Protein AF-A0A948XPE9-F1 (afdb_monomer_lite)

Structure (mmCIF, N/CA/C/O backbone):
data_AF-A0A948XPE9-F1
#
_entry.id   AF-A0A948XPE9-F1
#
loop_
_atom_site.group_PDB
_atom_site.id
_atom_site.type_symbol
_atom_site.label_atom_id
_atom_site.label_alt_id
_atom_site.label_comp_id
_atom_site.label_asym_id
_atom_site.label_entity_id
_atom_site.label_seq_id
_atom_site.pdbx_PDB_ins_code
_atom_site.Cartn_x
_atom_site.Cartn_y
_atom_site.Cartn_z
_atom_site.occupancy
_atom_site.B_iso_or_equiv
_atom_site.auth_seq_id
_atom_site.auth_comp_id
_atom_site.auth_asym_id
_atom_site.auth_atom_id
_atom_site.pdbx_PDB_model_num
ATOM 1 N N . ASP A 1 1 ? 9.475 4.197 4.994 1.00 55.91 1 ASP A N 1
ATOM 2 C CA . ASP A 1 1 ? 8.848 3.778 6.257 1.00 55.91 1 ASP A CA 1
ATOM 3 C C . ASP A 1 1 ? 9.342 4.639 7.411 1.00 55.91 1 ASP A C 1
ATOM 5 O O . ASP A 1 1 ? 9.938 4.133 8.344 1.00 55.91 1 ASP A O 1
ATOM 9 N N . GLY A 1 2 ? 9.140 5.957 7.347 1.00 58.94 2 GLY A N 1
ATOM 10 C CA . GLY A 1 2 ? 9.597 6.851 8.418 1.00 58.94 2 GLY A CA 1
ATOM 11 C C . GLY A 1 2 ? 8.739 6.745 9.678 1.00 58.94 2 GLY A C 1
ATOM 12 O O . GLY A 1 2 ? 9.278 6.619 10.766 1.00 58.94 2 GLY A O 1
ATOM 13 N N . ASP A 1 3 ? 7.410 6.701 9.534 1.00 63.34 3 ASP A N 1
ATOM 14 C CA . ASP A 1 3 ? 6.504 6.848 10.687 1.00 63.34 3 ASP A CA 1
ATOM 15 C C . ASP A 1 3 ? 5.852 5.532 11.141 1.00 63.34 3 ASP A C 1
ATOM 17 O O . ASP A 1 3 ? 5.530 5.336 12.318 1.00 63.34 3 ASP A O 1
ATOM 21 N N . LEU A 1 4 ? 5.698 4.577 10.219 1.00 64.19 4 LEU A N 1
ATOM 22 C CA . LEU A 1 4 ? 5.047 3.293 10.498 1.00 64.19 4 LEU A CA 1
ATOM 23 C C . LEU A 1 4 ? 5.980 2.255 11.133 1.00 64.19 4 LEU A C 1
ATOM 25 O O . LEU A 1 4 ? 5.492 1.348 11.803 1.00 64.19 4 LEU A O 1
ATOM 29 N N . THR A 1 5 ? 7.299 2.393 10.987 1.00 61.75 5 THR A N 1
ATOM 30 C CA . THR A 1 5 ? 8.281 1.458 11.570 1.00 61.75 5 THR A CA 1
ATOM 31 C C . THR A 1 5 ? 9.183 2.103 12.622 1.00 61.75 5 THR A C 1
ATOM 33 O O . THR A 1 5 ? 9.851 1.390 13.366 1.00 61.75 5 THR A O 1
ATOM 36 N N . ASN A 1 6 ? 9.174 3.432 12.753 1.00 68.12 6 ASN A N 1
ATOM 37 C CA . ASN A 1 6 ? 9.969 4.122 13.764 1.00 68.12 6 ASN A CA 1
ATOM 38 C C . ASN A 1 6 ? 9.400 3.893 15.170 1.00 68.12 6 ASN A C 1
ATOM 40 O O . ASN A 1 6 ? 8.237 4.194 15.462 1.00 68.12 6 ASN A O 1
ATOM 44 N N . SER A 1 7 ? 10.227 3.353 16.059 1.00 64.56 7 SER A N 1
ATOM 45 C CA . SER A 1 7 ? 9.858 3.036 17.436 1.00 64.56 7 SER A CA 1
ATOM 46 C C . SER A 1 7 ? 9.457 4.274 18.247 1.00 64.56 7 SER A C 1
ATOM 48 O O . SER A 1 7 ? 8.536 4.171 19.057 1.00 64.56 7 SER A O 1
ATOM 50 N N . SER A 1 8 ? 10.042 5.450 17.982 1.00 72.31 8 SER A N 1
ATOM 51 C CA . SER A 1 8 ? 9.718 6.694 18.701 1.00 72.31 8 SER A CA 1
ATOM 52 C C . SER A 1 8 ? 8.343 7.273 18.346 1.00 72.31 8 SER A C 1
ATOM 54 O O . SER A 1 8 ? 7.773 8.039 19.120 1.00 72.31 8 SER A O 1
ATOM 56 N N . LEU A 1 9 ? 7.757 6.853 17.219 1.00 80.38 9 LEU A N 1
ATOM 57 C CA . LEU A 1 9 ? 6.437 7.288 16.745 1.00 80.38 9 LEU A CA 1
ATOM 58 C C . LEU A 1 9 ? 5.317 6.295 17.095 1.00 80.38 9 LEU A C 1
ATOM 60 O O . LEU A 1 9 ? 4.251 6.277 16.476 1.00 80.38 9 LEU A O 1
ATOM 64 N N . GLY A 1 10 ? 5.528 5.476 18.131 1.00 81.25 10 GLY A N 1
ATOM 65 C CA . GLY A 1 10 ? 4.514 4.553 18.644 1.00 81.25 10 GLY A CA 1
ATOM 66 C C . GLY A 1 10 ? 3.192 5.238 19.003 1.00 81.25 10 GLY A C 1
ATOM 67 O O . GLY A 1 10 ? 2.129 4.686 18.720 1.00 81.25 10 GLY A O 1
ATOM 68 N N . TYR A 1 11 ? 3.244 6.463 19.536 1.00 87.69 11 TYR A N 1
ATOM 69 C CA . TYR A 1 11 ? 2.047 7.229 19.892 1.00 87.69 11 TYR A CA 1
ATOM 70 C C . TYR A 1 11 ? 1.184 7.580 18.669 1.00 87.69 11 TYR A C 1
ATOM 72 O O . TYR A 1 11 ? -0.040 7.545 18.766 1.00 87.69 11 TYR A O 1
ATOM 80 N N . VAL A 1 12 ? 1.793 7.844 17.505 1.00 88.31 12 VAL A N 1
ATOM 81 C CA . VAL A 1 12 ? 1.065 8.112 16.252 1.00 88.31 12 VAL A CA 1
ATOM 82 C C . VAL A 1 12 ? 0.323 6.858 15.809 1.00 88.31 12 VAL A C 1
ATOM 84 O O . VAL A 1 12 ? -0.866 6.910 15.504 1.00 88.31 12 VAL A O 1
ATOM 87 N N . ARG A 1 13 ? 0.994 5.699 15.835 1.00 88.31 13 ARG A N 1
ATOM 88 C CA . ARG A 1 13 ? 0.356 4.417 15.496 1.00 88.31 13 ARG A CA 1
ATOM 89 C C . ARG A 1 13 ? -0.786 4.085 16.444 1.00 88.31 13 ARG A C 1
ATOM 91 O O . ARG A 1 13 ? -1.819 3.596 15.994 1.00 88.31 13 ARG A O 1
ATOM 98 N N . GLN A 1 14 ? -0.604 4.348 17.735 1.00 89.81 14 GLN A N 1
ATOM 99 C CA . GLN A 1 14 ? -1.656 4.147 18.721 1.00 89.81 14 GLN A CA 1
ATOM 100 C C . GLN A 1 14 ? -2.845 5.072 18.442 1.00 89.81 14 GLN A C 1
ATOM 102 O O . GLN A 1 14 ? -3.973 4.599 18.351 1.00 89.81 14 GLN A O 1
ATOM 107 N N . TRP A 1 15 ? -2.589 6.356 18.177 1.00 92.31 15 TRP A N 1
ATOM 108 C CA . TRP A 1 15 ? -3.631 7.316 17.823 1.00 92.31 15 TRP A CA 1
ATOM 109 C C . TRP A 1 15 ? -4.410 6.907 16.566 1.00 92.31 15 TRP A C 1
ATOM 111 O O . TRP A 1 15 ? -5.639 6.968 16.569 1.00 92.31 15 TRP A O 1
ATOM 121 N N . ILE A 1 16 ? -3.730 6.424 15.519 1.00 92.69 16 ILE A N 1
ATOM 122 C CA . ILE A 1 16 ? -4.384 5.904 14.307 1.00 92.69 16 ILE A CA 1
ATOM 123 C C . ILE A 1 16 ? -5.295 4.725 14.662 1.00 92.69 16 ILE A C 1
ATOM 125 O O . ILE A 1 16 ? -6.469 4.738 14.294 1.00 92.69 16 ILE A O 1
ATOM 129 N N . LYS A 1 17 ? -4.781 3.736 15.411 1.00 90.31 17 LYS A N 1
ATOM 130 C CA . LYS A 1 17 ? -5.562 2.569 15.855 1.00 90.31 17 LYS A CA 1
ATOM 131 C C . LYS A 1 17 ? -6.781 2.976 16.683 1.00 90.31 17 LYS A C 1
ATOM 133 O O . LYS A 1 17 ? -7.809 2.309 16.615 1.00 90.31 17 LYS A O 1
ATOM 138 N N . ASP A 1 18 ? -6.677 4.045 17.463 1.00 92.19 18 ASP A N 1
ATOM 139 C CA . ASP A 1 18 ? -7.763 4.540 18.310 1.00 92.19 18 ASP A CA 1
ATOM 140 C C . ASP A 1 18 ? -8.787 5.397 17.571 1.00 92.19 18 ASP A C 1
ATOM 142 O O . ASP A 1 18 ? -9.941 5.465 17.993 1.00 92.19 18 ASP A O 1
ATOM 146 N N . SER A 1 19 ? -8.392 5.984 16.444 1.00 94.00 19 SER A N 1
ATOM 147 C CA . SER A 1 19 ? -9.220 6.922 15.684 1.00 94.00 19 SER A CA 1
ATOM 148 C C . SER A 1 19 ? -9.947 6.282 14.503 1.00 94.00 19 SER A C 1
ATOM 150 O O . SER A 1 19 ? -10.994 6.785 14.090 1.00 94.00 19 SER A O 1
ATOM 152 N N . ALA A 1 20 ? -9.406 5.202 13.936 1.00 95.62 20 ALA A N 1
ATOM 153 C CA . ALA A 1 20 ? -9.947 4.569 12.740 1.00 95.62 20 ALA A CA 1
ATOM 154 C C . ALA A 1 20 ? -9.585 3.081 12.659 1.00 95.62 20 ALA A C 1
ATOM 156 O O . ALA A 1 20 ? -8.620 2.605 13.260 1.00 95.62 20 ALA A O 1
ATOM 157 N N . ARG A 1 21 ? -10.348 2.343 11.855 1.00 95.12 21 ARG A N 1
ATOM 158 C CA . ARG A 1 21 ? -9.970 0.998 11.435 1.00 95.12 21 ARG A CA 1
ATOM 159 C C . ARG A 1 21 ? -8.912 1.105 10.341 1.00 95.12 21 ARG A C 1
ATOM 161 O O . ARG A 1 21 ? -9.084 1.863 9.388 1.00 95.12 21 ARG A O 1
ATOM 168 N N . ILE A 1 22 ? -7.846 0.319 10.450 1.00 95.75 22 ILE A N 1
ATOM 169 C CA . ILE A 1 22 ? -6.830 0.218 9.400 1.00 95.75 22 ILE A CA 1
ATOM 170 C C . ILE A 1 22 ? -7.267 -0.856 8.401 1.00 95.75 22 ILE A C 1
ATOM 172 O O . ILE A 1 22 ? -7.426 -2.013 8.765 1.00 95.75 22 ILE A O 1
ATOM 176 N N . LEU A 1 23 ? -7.471 -0.494 7.140 1.00 96.25 23 LEU A N 1
ATOM 177 C CA . LEU A 1 23 ? -7.864 -1.447 6.099 1.00 96.25 23 LEU A CA 1
ATOM 178 C C . LEU A 1 23 ? -6.644 -2.084 5.436 1.00 96.25 23 LEU A C 1
ATOM 180 O O . LEU A 1 23 ? -6.593 -3.301 5.247 1.00 96.25 23 LEU A O 1
ATOM 184 N N . ALA A 1 24 ? -5.661 -1.253 5.093 1.00 96.81 24 ALA A N 1
ATOM 185 C CA . ALA A 1 24 ? -4.459 -1.676 4.399 1.00 96.81 24 ALA A CA 1
ATOM 186 C C . ALA A 1 24 ? -3.270 -0.764 4.701 1.00 96.81 24 ALA A C 1
ATOM 188 O O . ALA A 1 24 ? -3.428 0.448 4.861 1.00 96.81 24 ALA A O 1
ATOM 189 N N . VAL A 1 25 ? -2.081 -1.357 4.705 1.00 96.62 25 VAL A N 1
ATOM 190 C CA . VAL A 1 25 ? -0.792 -0.665 4.675 1.00 96.62 25 VAL A CA 1
ATOM 191 C C . VAL A 1 25 ? -0.042 -1.157 3.444 1.00 96.62 25 VAL A C 1
ATOM 193 O O . VAL A 1 25 ? 0.187 -2.357 3.306 1.00 96.62 25 VAL A O 1
ATOM 196 N N . VAL A 1 26 ? 0.337 -0.246 2.550 1.00 96.69 26 VAL A N 1
ATOM 197 C CA . VAL A 1 26 ? 1.089 -0.577 1.334 1.00 96.69 26 VAL A CA 1
ATOM 198 C C . VAL A 1 26 ? 2.420 0.161 1.344 1.00 96.69 26 VAL A C 1
ATOM 200 O O . VAL A 1 26 ? 2.443 1.389 1.291 1.00 96.69 26 VAL A O 1
ATOM 203 N N . SER A 1 27 ? 3.525 -0.577 1.437 1.00 95.31 27 SER A N 1
ATOM 204 C CA . SER A 1 27 ? 4.876 -0.010 1.351 1.00 95.31 27 SER A CA 1
ATOM 205 C C . SER A 1 27 ? 5.234 0.282 -0.102 1.00 95.31 27 SER A C 1
ATOM 207 O O . SER A 1 27 ? 4.928 -0.525 -0.981 1.00 95.31 27 SER A O 1
ATOM 209 N N . LEU A 1 28 ? 5.871 1.428 -0.345 1.00 94.69 28 LEU A N 1
ATOM 210 C CA . LEU A 1 28 ? 6.314 1.852 -1.671 1.00 94.69 28 LEU A CA 1
ATOM 211 C C . LEU A 1 28 ? 7.851 1.824 -1.776 1.00 94.69 28 LEU A C 1
ATOM 213 O O . LEU A 1 28 ? 8.538 2.064 -0.771 1.00 94.69 28 LEU A O 1
ATOM 217 N N . PRO A 1 29 ? 8.408 1.622 -2.986 1.00 93.00 29 PRO A N 1
ATOM 218 C CA . PRO A 1 29 ? 9.837 1.794 -3.235 1.00 93.00 29 PRO A CA 1
ATOM 219 C C . PRO A 1 29 ? 10.293 3.228 -2.936 1.00 93.00 29 PRO A C 1
ATOM 221 O O . PRO A 1 29 ? 9.524 4.182 -3.100 1.00 93.00 29 PRO A O 1
ATOM 224 N N . SER A 1 30 ? 11.556 3.404 -2.542 1.00 90.56 30 SER A N 1
ATOM 225 C CA . SER A 1 30 ? 12.168 4.724 -2.296 1.00 90.56 30 SER A CA 1
ATOM 226 C C . SER A 1 30 ? 12.129 5.635 -3.520 1.00 90.56 30 SER A C 1
ATOM 228 O O . SER A 1 30 ? 12.064 6.855 -3.400 1.00 90.56 30 SER A O 1
ATOM 230 N N . GLU A 1 31 ? 12.142 5.031 -4.700 1.00 90.94 31 GLU A N 1
ATOM 231 C CA . GLU A 1 31 ? 12.223 5.682 -5.998 1.00 90.94 31 GLU A CA 1
ATOM 232 C C . GLU A 1 31 ? 10.882 6.267 -6.443 1.00 90.94 31 GLU A C 1
ATOM 234 O O . GLU A 1 31 ? 10.851 7.082 -7.363 1.00 90.94 31 GLU A O 1
ATOM 239 N N . THR A 1 32 ? 9.784 5.899 -5.774 1.00 93.88 32 THR A N 1
ATOM 240 C CA . THR A 1 32 ? 8.414 6.235 -6.188 1.00 93.88 32 THR A CA 1
ATO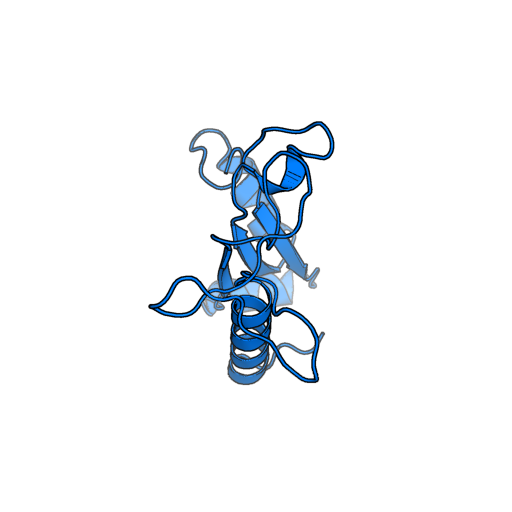M 241 C C . THR A 1 32 ? 8.228 7.730 -6.428 1.00 93.88 32 THR A C 1
ATOM 243 O O . THR A 1 32 ? 7.687 8.124 -7.458 1.00 93.88 32 THR A O 1
ATOM 246 N N . PHE A 1 33 ? 8.708 8.581 -5.522 1.00 93.62 33 PHE A N 1
ATOM 247 C CA . PHE A 1 33 ? 8.517 10.030 -5.626 1.00 93.62 33 PHE A CA 1
ATOM 248 C C . PHE A 1 33 ? 9.770 10.796 -6.081 1.00 93.62 33 PHE A C 1
ATOM 250 O O . PHE A 1 33 ? 9.716 12.020 -6.218 1.00 93.62 33 PHE A O 1
ATOM 257 N N . ILE A 1 34 ? 10.877 10.101 -6.383 1.00 93.06 34 ILE A N 1
ATOM 258 C CA . ILE A 1 34 ? 12.128 10.734 -6.835 1.00 93.06 34 ILE A CA 1
ATOM 259 C C . ILE A 1 34 ? 11.930 11.564 -8.112 1.00 93.06 34 ILE A C 1
ATOM 261 O O . ILE A 1 34 ? 12.376 12.715 -8.115 1.00 93.06 34 ILE A O 1
ATOM 265 N N . PRO A 1 35 ? 11.223 11.079 -9.158 1.00 92.31 35 PRO A N 1
ATOM 266 C CA . PRO A 1 35 ? 10.980 11.874 -10.366 1.00 92.31 35 PRO A CA 1
ATOM 267 C C . PRO A 1 35 ? 10.243 13.194 -10.102 1.00 92.31 35 PRO A C 1
ATOM 269 O O . PRO A 1 35 ? 10.294 14.107 -10.922 1.00 92.31 35 PRO A O 1
ATOM 272 N N . TYR A 1 36 ? 9.570 13.294 -8.954 1.00 90.19 36 TYR A N 1
ATOM 273 C CA . TYR A 1 36 ? 8.763 14.435 -8.534 1.00 90.19 36 TYR A CA 1
ATOM 274 C C . TYR A 1 36 ? 9.418 15.237 -7.396 1.00 90.19 36 TYR A C 1
ATOM 276 O O . TYR A 1 36 ? 8.763 16.064 -6.767 1.00 90.19 36 TYR A O 1
ATOM 284 N N . GLY A 1 37 ? 10.710 15.012 -7.132 1.00 89.00 37 GLY A N 1
ATOM 285 C CA . GLY A 1 37 ? 11.501 15.811 -6.195 1.00 89.00 37 GLY A CA 1
ATOM 286 C C . GLY A 1 37 ? 11.498 15.330 -4.742 1.00 89.00 37 GLY A C 1
ATOM 287 O O . GLY A 1 37 ? 12.002 16.050 -3.883 1.00 89.00 37 GLY A O 1
ATOM 288 N N . ALA A 1 38 ? 10.982 14.131 -4.441 1.00 89.06 38 ALA A N 1
ATOM 289 C CA . ALA A 1 38 ? 10.979 13.579 -3.084 1.00 89.06 38 ALA A CA 1
ATOM 290 C C . ALA A 1 38 ? 11.617 12.178 -3.022 1.00 89.06 38 ALA A C 1
ATOM 292 O O . ALA A 1 38 ? 11.050 11.197 -3.485 1.00 89.06 38 ALA A O 1
ATOM 293 N N . GLY A 1 39 ? 12.792 12.069 -2.395 1.00 82.25 39 GLY A N 1
ATOM 294 C CA . GLY A 1 39 ? 13.534 10.806 -2.233 1.00 82.25 39 GLY A CA 1
ATOM 295 C C . GLY A 1 39 ? 13.265 10.050 -0.931 1.00 82.25 39 GLY A C 1
ATOM 296 O O . GLY A 1 39 ? 14.132 9.322 -0.454 1.00 82.25 39 GLY A O 1
ATOM 297 N N . VAL A 1 40 ? 12.106 10.260 -0.306 1.00 84.56 40 VAL A N 1
ATOM 298 C CA . VAL A 1 40 ? 11.763 9.621 0.973 1.00 84.56 40 VAL A CA 1
ATOM 299 C C . VAL A 1 40 ? 11.030 8.298 0.752 1.00 84.56 40 VAL A C 1
ATOM 301 O O . VAL A 1 40 ? 10.110 8.214 -0.059 1.00 84.56 40 VAL A O 1
ATOM 304 N N . LYS A 1 41 ? 11.382 7.258 1.523 1.00 85.06 41 LYS A N 1
ATOM 305 C CA . LYS A 1 41 ? 10.627 5.995 1.518 1.00 85.06 41 LYS A CA 1
ATOM 306 C C . LYS A 1 41 ? 9.241 6.214 2.131 1.00 85.06 41 LYS A C 1
ATOM 308 O O . LYS A 1 41 ? 9.135 6.441 3.343 1.00 85.06 41 LYS A O 1
ATOM 313 N N . ALA A 1 42 ? 8.199 6.042 1.329 1.00 90.12 42 ALA A N 1
ATOM 314 C CA . ALA A 1 42 ? 6.809 6.285 1.703 1.00 90.12 42 ALA A CA 1
ATOM 315 C C . ALA A 1 42 ? 5.978 4.994 1.772 1.00 90.12 42 ALA A C 1
ATOM 317 O O . ALA A 1 42 ? 6.393 3.949 1.277 1.00 90.12 42 ALA A O 1
ATOM 318 N N . SER A 1 43 ? 4.799 5.099 2.385 1.00 93.12 43 SER A N 1
ATOM 319 C CA . SER A 1 43 ? 3.794 4.035 2.460 1.00 93.12 43 SER A CA 1
ATOM 320 C C . SER A 1 43 ? 2.402 4.661 2.389 1.00 93.12 43 SER A C 1
ATOM 322 O O . SER A 1 43 ? 2.203 5.778 2.869 1.00 93.12 43 SER A O 1
ATOM 324 N N . VAL A 1 44 ? 1.440 3.952 1.801 1.00 94.12 44 VAL A N 1
ATOM 325 C CA . VAL A 1 44 ? 0.037 4.374 1.706 1.00 94.12 44 VAL A CA 1
ATOM 326 C C . VAL A 1 44 ? -0.778 3.638 2.760 1.00 94.12 44 VAL A C 1
ATOM 328 O O . VAL A 1 44 ? -0.723 2.411 2.861 1.00 94.12 44 VAL A O 1
ATOM 331 N N . LEU A 1 45 ? -1.535 4.394 3.550 1.00 95.12 45 LEU A N 1
ATOM 332 C CA . LEU A 1 45 ? -2.390 3.878 4.610 1.00 95.12 45 LEU A CA 1
ATOM 333 C C . LEU A 1 45 ? -3.857 4.095 4.237 1.00 95.12 45 LEU A C 1
ATOM 335 O O . LEU A 1 45 ? -4.273 5.224 3.987 1.00 95.12 45 LEU A O 1
ATOM 339 N N . PHE A 1 46 ? -4.643 3.023 4.245 1.00 95.31 46 PHE A N 1
ATOM 340 C CA . PHE A 1 46 ? -6.083 3.074 4.010 1.00 95.31 46 PHE A CA 1
ATOM 341 C C . PHE A 1 46 ? -6.812 2.960 5.344 1.00 95.31 46 PHE A C 1
ATOM 343 O O . PHE A 1 46 ? -6.627 1.981 6.072 1.00 95.31 46 PHE A O 1
ATOM 350 N N . LEU A 1 47 ? -7.635 3.958 5.659 1.00 95.56 47 LEU A N 1
ATOM 351 C CA . LEU A 1 47 ? -8.352 4.063 6.926 1.00 95.56 47 LEU A CA 1
ATOM 352 C C . LEU A 1 47 ? -9.857 4.163 6.691 1.00 95.56 47 LEU A C 1
ATOM 354 O O . LEU A 1 47 ? -10.307 4.847 5.777 1.00 95.56 47 LEU A O 1
ATOM 358 N N . GLU A 1 48 ? -10.622 3.531 7.571 1.00 94.88 48 GLU A N 1
ATOM 359 C CA . GLU A 1 48 ? -12.078 3.624 7.628 1.00 94.88 48 GLU A CA 1
ATOM 360 C C . GLU A 1 48 ? -12.482 4.230 8.973 1.00 94.88 48 GLU A C 1
ATOM 362 O O . GLU A 1 48 ? -12.146 3.711 10.045 1.00 94.88 48 GLU A O 1
ATOM 367 N N . LYS A 1 49 ? -13.192 5.360 8.929 1.00 94.81 49 LYS A N 1
ATOM 368 C CA . LYS A 1 49 ? -13.714 5.995 10.137 1.00 94.81 49 LYS A CA 1
ATOM 369 C C . LYS A 1 49 ? -14.993 5.283 10.561 1.00 94.81 49 LYS A C 1
ATOM 371 O O . LYS A 1 49 ? -15.975 5.300 9.830 1.00 94.81 49 LYS A O 1
ATOM 376 N N . LEU A 1 50 ? -14.984 4.723 11.767 1.00 93.94 50 LEU A N 1
ATOM 377 C CA . LEU A 1 50 ? -16.119 4.008 12.346 1.00 93.94 50 LEU A CA 1
ATOM 378 C C . LEU A 1 50 ? -16.574 4.656 13.658 1.00 93.94 50 LEU A C 1
ATOM 380 O O . LEU A 1 50 ? -15.773 5.306 14.340 1.00 93.94 50 LEU A O 1
ATOM 384 N N . PRO A 1 51 ? -17.836 4.449 14.069 1.00 95.75 51 PRO A N 1
ATOM 385 C CA . PRO A 1 51 ? -18.262 4.739 15.429 1.00 95.75 51 PRO A CA 1
ATOM 386 C C . PRO A 1 51 ? -17.371 4.015 16.446 1.00 95.75 51 PRO A C 1
ATOM 388 O O . PRO A 1 51 ? -17.037 2.840 16.279 1.00 95.75 51 PRO A O 1
ATOM 391 N N . LYS A 1 52 ? -17.030 4.686 17.553 1.00 94.38 52 LYS A N 1
ATOM 392 C CA . LYS A 1 52 ? -16.103 4.150 18.569 1.00 94.38 52 LYS A CA 1
ATOM 393 C C . LYS A 1 52 ? -16.500 2.751 19.057 1.00 94.38 52 LYS A C 1
ATOM 395 O O . LYS A 1 52 ? -15.648 1.887 19.208 1.00 94.38 52 LYS A O 1
ATOM 400 N N . LYS A 1 53 ? -17.799 2.506 19.263 1.00 95.75 53 LYS A N 1
ATOM 401 C CA . LYS A 1 53 ? -18.314 1.204 19.719 1.00 95.75 53 LYS A CA 1
ATOM 402 C C . LYS A 1 53 ? -18.015 0.072 18.726 1.00 95.75 53 LYS A C 1
ATOM 404 O O . LYS A 1 53 ? -17.665 -1.025 19.151 1.00 95.75 53 LYS A O 1
ATOM 409 N N . GLU A 1 54 ? -18.143 0.337 17.429 1.00 94.69 54 GLU A N 1
ATOM 410 C CA . GLU A 1 54 ? -17.878 -0.640 16.367 1.00 94.69 54 GLU A CA 1
ATOM 411 C C . GLU A 1 54 ? -16.380 -0.891 16.203 1.00 94.69 54 GLU A C 1
ATOM 413 O O . GLU A 1 54 ? -15.959 -2.045 16.128 1.00 94.69 54 GLU A O 1
ATOM 418 N N . LEU A 1 55 ? -15.565 0.169 16.251 1.00 95.00 55 LEU A N 1
ATOM 419 C CA . LEU A 1 55 ? -14.108 0.052 16.209 1.00 95.00 55 LEU A CA 1
ATOM 420 C C . LEU A 1 55 ? -13.576 -0.801 17.371 1.00 95.00 55 LEU A C 1
ATOM 422 O O . LEU A 1 55 ? -12.784 -1.715 17.154 1.00 95.00 55 LEU A O 1
ATOM 426 N N . GLU A 1 56 ? -14.048 -0.561 18.596 1.00 94.81 56 GLU A N 1
ATOM 427 C CA . GLU A 1 56 ? -13.661 -1.360 19.765 1.00 94.81 56 GLU A CA 1
ATOM 428 C C . GLU A 1 56 ? -14.121 -2.822 19.653 1.00 94.81 56 GLU A C 1
ATOM 430 O O . GLU A 1 56 ? -13.395 -3.738 20.045 1.00 94.81 56 GLU A O 1
ATOM 435 N N . ALA A 1 57 ? -15.304 -3.073 19.082 1.00 94.94 57 ALA A N 1
ATOM 436 C CA . ALA A 1 57 ? -15.775 -4.431 18.823 1.00 94.94 57 ALA A CA 1
ATOM 437 C C . ALA A 1 57 ? -14.907 -5.157 17.781 1.00 94.94 57 ALA A C 1
ATOM 439 O O . ALA A 1 57 ? -14.619 -6.341 17.953 1.00 94.94 57 ALA A O 1
ATOM 440 N N . LEU A 1 58 ? -14.462 -4.462 16.730 1.00 92.50 58 LEU A N 1
ATOM 441 C CA . LEU A 1 58 ? -13.539 -5.009 15.734 1.00 92.50 58 LEU A CA 1
ATOM 442 C C . LEU A 1 58 ? -12.161 -5.291 16.334 1.00 92.50 58 LEU A C 1
ATOM 444 O O . LEU A 1 58 ? -11.623 -6.371 16.104 1.00 92.50 58 LEU A O 1
ATOM 448 N N . LYS A 1 59 ? -11.600 -4.369 17.129 1.00 91.31 59 LYS A N 1
ATOM 449 C CA . LYS A 1 59 ? -10.306 -4.568 17.811 1.00 91.31 59 LYS A CA 1
ATOM 450 C C . LYS A 1 59 ? -10.313 -5.821 18.686 1.00 91.31 59 LYS A C 1
ATOM 452 O O . LYS A 1 59 ? -9.377 -6.607 18.631 1.00 91.31 59 LYS A O 1
ATOM 457 N N . LYS A 1 60 ? -11.392 -6.049 19.443 1.00 94.06 60 LYS A N 1
ATOM 458 C CA . LYS A 1 60 ? -11.561 -7.261 20.269 1.00 94.06 60 LYS A CA 1
ATOM 459 C C . LYS A 1 60 ? -11.633 -8.554 19.456 1.00 94.06 60 LYS A C 1
ATOM 461 O O . LYS A 1 60 ? -11.364 -9.618 19.999 1.00 94.06 60 LYS A O 1
ATOM 466 N N . LYS A 1 61 ? -12.024 -8.466 18.184 1.00 92.56 61 LYS A N 1
ATOM 467 C CA . LYS A 1 61 ? -12.080 -9.592 17.244 1.00 92.56 61 LYS A CA 1
ATOM 468 C C . LYS A 1 61 ? -10.789 -9.768 16.440 1.00 92.56 61 LYS A C 1
ATOM 470 O O . LYS A 1 61 ? -10.789 -10.589 15.532 1.00 92.56 61 LYS A O 1
ATOM 475 N N . ASP A 1 62 ? -9.746 -8.992 16.744 1.00 91.12 62 ASP A N 1
ATOM 476 C CA . ASP A 1 62 ? -8.463 -8.993 16.033 1.00 91.12 62 ASP A CA 1
ATOM 477 C C . ASP A 1 62 ? -8.644 -8.939 14.506 1.00 91.12 62 ASP A C 1
ATOM 479 O O . ASP A 1 62 ? -8.265 -9.837 13.752 1.00 91.12 62 ASP A O 1
ATOM 483 N N . TYR A 1 63 ? -9.354 -7.901 14.047 1.00 94.00 63 TYR A N 1
ATOM 484 C CA . TYR A 1 63 ? -9.652 -7.746 12.627 1.00 94.00 63 TYR A CA 1
ATOM 485 C C . TYR A 1 63 ? -8.366 -7.730 11.790 1.00 94.00 63 TYR A C 1
ATOM 487 O O . TYR A 1 63 ? -7.362 -7.115 12.147 1.00 94.00 63 TYR A O 1
ATOM 495 N N . SER A 1 64 ? -8.409 -8.383 10.631 1.00 94.75 64 SER A N 1
ATOM 496 C CA . SER A 1 64 ? -7.248 -8.455 9.750 1.00 94.75 64 SER A CA 1
ATOM 497 C C . S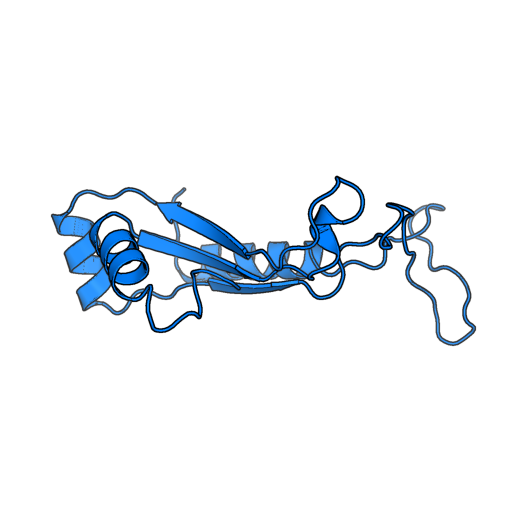ER A 1 64 ? -6.993 -7.128 9.034 1.00 94.75 64 SER A C 1
ATOM 499 O O . SER A 1 64 ? -7.930 -6.429 8.642 1.00 94.75 64 SER A O 1
ATOM 501 N N . ILE A 1 65 ? -5.713 -6.831 8.810 1.00 95.81 65 ILE A N 1
ATOM 502 C CA . ILE A 1 65 ? -5.220 -5.687 8.036 1.00 95.81 65 ILE A CA 1
ATOM 503 C C . ILE A 1 65 ? -4.492 -6.236 6.811 1.00 95.81 65 ILE A C 1
ATOM 505 O O . ILE A 1 65 ? -3.679 -7.153 6.939 1.00 95.81 65 ILE A O 1
ATOM 509 N N . PHE A 1 66 ? -4.758 -5.680 5.631 1.00 97.62 66 PHE A N 1
ATOM 510 C CA . PHE A 1 66 ? -4.002 -6.041 4.437 1.00 97.62 66 PHE A CA 1
ATOM 511 C C . PHE A 1 66 ? -2.611 -5.397 4.465 1.00 97.62 66 PHE A C 1
ATOM 513 O O . PHE A 1 66 ? -2.484 -4.192 4.671 1.00 97.62 66 PHE A O 1
ATOM 520 N N . MET A 1 67 ? -1.571 -6.193 4.230 1.00 96.69 67 MET A N 1
ATOM 521 C CA . MET A 1 67 ? -0.193 -5.716 4.122 1.00 96.69 67 MET A CA 1
ATOM 522 C C . MET A 1 67 ? 0.288 -5.958 2.694 1.00 96.69 67 MET A C 1
ATOM 524 O O . MET A 1 67 ? 0.338 -7.103 2.252 1.00 96.69 67 MET A O 1
ATOM 528 N N . GLY A 1 68 ? 0.615 -4.884 1.979 1.00 96.25 68 GLY A N 1
ATOM 529 C CA . GLY A 1 68 ? 1.142 -4.931 0.619 1.00 96.25 68 GLY A CA 1
ATOM 530 C C . GLY A 1 68 ? 2.542 -4.332 0.546 1.00 96.25 68 GLY A C 1
ATOM 531 O O . GLY A 1 68 ? 2.856 -3.372 1.250 1.00 96.25 68 GLY A O 1
ATOM 532 N N . ILE A 1 69 ? 3.379 -4.881 -0.326 1.00 96.12 69 ILE A N 1
ATOM 533 C CA . ILE A 1 69 ? 4.672 -4.300 -0.686 1.00 96.12 69 ILE A CA 1
ATOM 534 C C . ILE A 1 69 ? 4.676 -4.168 -2.202 1.00 96.12 69 ILE A C 1
ATOM 536 O O . ILE A 1 69 ? 4.405 -5.138 -2.902 1.00 96.12 69 ILE A O 1
ATOM 540 N N . ILE A 1 70 ? 4.940 -2.956 -2.673 1.00 97.00 70 ILE A N 1
ATOM 541 C CA . ILE A 1 70 ? 5.248 -2.671 -4.070 1.00 97.00 70 ILE A CA 1
ATOM 542 C C . ILE A 1 70 ? 6.771 -2.594 -4.142 1.00 97.00 70 ILE A C 1
ATOM 544 O O . ILE A 1 70 ? 7.385 -1.810 -3.419 1.00 97.00 70 ILE A O 1
ATOM 548 N N . GLU A 1 71 ? 7.383 -3.419 -4.979 1.00 95.12 71 GLU A N 1
ATOM 549 C CA . GLU A 1 71 ? 8.811 -3.373 -5.302 1.00 95.12 71 GLU A CA 1
ATOM 550 C C . GLU A 1 71 ? 9.037 -2.696 -6.656 1.00 95.12 71 GLU A C 1
ATOM 552 O O . GLU A 1 71 ? 10.090 -2.101 -6.892 1.00 95.12 71 GLU A O 1
ATOM 557 N N . LYS A 1 72 ? 8.035 -2.742 -7.544 1.00 95.81 72 LYS A N 1
ATOM 558 C CA . LYS A 1 72 ? 8.134 -2.231 -8.910 1.00 95.81 72 LYS A CA 1
ATOM 559 C C . LYS A 1 72 ? 6.994 -1.277 -9.236 1.00 95.81 72 LYS A C 1
ATOM 561 O O . LYS A 1 72 ? 5.870 -1.678 -9.519 1.00 95.81 72 LYS A O 1
ATOM 566 N N . ILE A 1 73 ? 7.317 0.013 -9.296 1.00 95.19 73 ILE A N 1
ATOM 567 C CA . ILE A 1 73 ? 6.339 1.062 -9.615 1.00 95.19 73 ILE A CA 1
ATOM 568 C C . ILE A 1 73 ? 6.099 1.245 -11.127 1.00 95.19 73 ILE A C 1
ATOM 570 O O . ILE A 1 73 ? 5.154 1.918 -11.531 1.00 95.19 73 ILE A O 1
ATOM 574 N N . GLY A 1 74 ? 6.946 0.654 -11.978 1.00 96.31 74 GLY A N 1
ATOM 575 C CA . GLY A 1 74 ? 6.819 0.744 -13.436 1.00 96.31 74 GLY A CA 1
ATOM 576 C C . GLY A 1 74 ? 7.587 1.885 -14.101 1.00 96.31 74 GLY A C 1
ATOM 577 O O . GLY A 1 74 ? 7.473 2.059 -15.313 1.00 96.31 74 GLY A O 1
ATOM 578 N N . TYR A 1 75 ? 8.393 2.645 -13.358 1.00 95.69 75 TYR A N 1
ATOM 579 C CA . TYR A 1 75 ? 9.277 3.675 -13.906 1.00 95.69 75 TYR A CA 1
ATOM 580 C C . TYR A 1 75 ? 10.589 3.793 -13.122 1.00 95.69 75 TYR A C 1
ATOM 582 O O . TYR A 1 75 ? 10.683 3.372 -11.972 1.00 95.69 75 TYR A O 1
ATOM 590 N N . ASP A 1 76 ? 11.614 4.356 -13.765 1.00 94.44 76 ASP A N 1
ATOM 591 C CA . ASP A 1 76 ? 12.915 4.633 -13.153 1.00 94.44 76 ASP A CA 1
ATOM 592 C C . ASP A 1 76 ? 12.942 5.979 -12.403 1.00 94.44 76 ASP A C 1
ATOM 594 O O . ASP A 1 76 ? 12.011 6.779 -12.471 1.00 94.44 76 ASP A O 1
ATOM 598 N N . ILE A 1 77 ? 14.056 6.286 -11.734 1.00 92.69 77 ILE A N 1
ATOM 599 C CA . ILE A 1 77 ? 14.249 7.552 -11.000 1.00 92.69 77 ILE A CA 1
ATOM 600 C C . ILE A 1 77 ? 14.135 8.823 -11.866 1.00 92.69 77 ILE A C 1
ATOM 602 O O . ILE A 1 77 ? 14.060 9.923 -11.328 1.00 92.69 77 ILE A O 1
ATOM 606 N N . ARG A 1 78 ? 14.139 8.698 -13.200 1.00 94.12 78 ARG A N 1
ATOM 607 C CA . ARG A 1 78 ? 13.945 9.804 -14.152 1.00 94.12 78 ARG A CA 1
ATOM 608 C C . ARG A 1 78 ? 12.496 9.881 -14.650 1.00 94.12 78 ARG A C 1
ATOM 610 O O . ARG A 1 78 ? 12.215 10.679 -15.539 1.00 94.12 78 ARG A O 1
ATOM 617 N N . GLY A 1 79 ? 11.601 9.042 -14.127 1.00 93.38 79 GLY A N 1
ATOM 618 C CA . GLY A 1 79 ? 10.200 8.944 -14.535 1.00 93.38 79 GLY A CA 1
ATOM 619 C C . GLY A 1 79 ? 9.993 8.212 -15.863 1.00 93.38 79 GLY A C 1
ATOM 620 O O . GLY A 1 79 ? 8.917 8.307 -16.450 1.00 93.38 79 GLY A O 1
ATOM 621 N N . ARG A 1 80 ? 11.003 7.499 -16.380 1.00 96.06 80 ARG A N 1
ATOM 622 C CA . ARG A 1 80 ? 10.876 6.754 -17.640 1.00 96.06 80 ARG A CA 1
ATOM 623 C C . ARG A 1 80 ? 10.286 5.381 -17.364 1.00 96.06 80 ARG A C 1
ATOM 625 O O . ARG A 1 80 ? 10.781 4.674 -16.491 1.00 96.06 80 ARG A O 1
ATOM 632 N N . ALA A 1 81 ? 9.274 4.994 -18.138 1.00 96.56 81 ALA A N 1
ATOM 633 C CA . ALA A 1 81 ? 8.627 3.695 -17.995 1.00 96.56 81 ALA A CA 1
ATOM 634 C C . ALA A 1 81 ? 9.629 2.534 -18.136 1.00 96.56 81 ALA A C 1
ATOM 636 O O . ALA A 1 81 ? 10.451 2.507 -19.057 1.00 96.56 81 ALA A O 1
ATOM 637 N N . ILE A 1 82 ? 9.525 1.563 -17.231 1.00 96.81 82 ILE A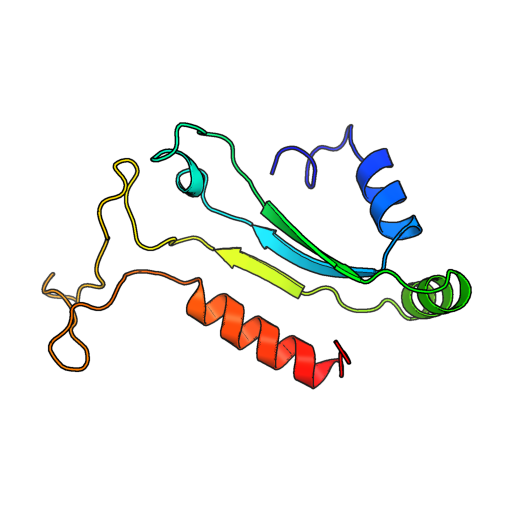 N 1
ATOM 638 C CA . ILE A 1 82 ? 10.233 0.285 -17.282 1.00 96.81 82 ILE A CA 1
ATOM 639 C C . ILE A 1 82 ? 9.243 -0.748 -17.813 1.00 96.81 82 ILE A C 1
ATOM 641 O O . ILE A 1 82 ? 8.113 -0.834 -17.338 1.00 96.81 82 ILE A O 1
ATOM 645 N N . TYR A 1 83 ? 9.658 -1.530 -18.807 1.00 97.56 83 TYR A N 1
ATOM 646 C CA . TYR A 1 83 ? 8.813 -2.544 -19.438 1.00 97.56 83 TYR A CA 1
ATOM 647 C C . TYR A 1 83 ? 9.285 -3.953 -19.096 1.00 97.56 83 TYR A C 1
ATOM 649 O O . TYR A 1 83 ? 10.491 -4.196 -18.993 1.00 97.56 83 TYR A O 1
ATOM 657 N N . LYS A 1 84 ? 8.336 -4.888 -18.973 1.00 96.31 84 LYS A N 1
ATOM 658 C CA . LYS A 1 84 ? 8.627 -6.305 -18.732 1.00 96.31 84 LYS A CA 1
ATOM 659 C C . LYS A 1 84 ? 9.427 -6.869 -19.894 1.00 96.31 84 LYS A C 1
ATOM 661 O O . LYS A 1 84 ? 9.131 -6.589 -21.058 1.00 96.31 84 LYS A O 1
ATOM 666 N N . ARG A 1 85 ? 10.425 -7.686 -19.572 1.00 95.94 85 ARG A N 1
ATOM 667 C CA . ARG A 1 85 ? 11.273 -8.369 -20.548 1.00 95.94 85 ARG A CA 1
ATOM 668 C C . ARG A 1 85 ? 11.188 -9.878 -20.367 1.00 95.94 85 ARG A C 1
ATOM 670 O O . ARG A 1 85 ? 11.012 -10.348 -19.246 1.00 95.94 85 ARG A O 1
ATOM 677 N N . ASN A 1 86 ? 11.291 -10.617 -21.467 1.00 95.44 86 ASN A N 1
ATOM 678 C CA . ASN A 1 86 ? 11.429 -12.072 -21.441 1.00 95.44 86 ASN A CA 1
ATOM 679 C C . ASN A 1 86 ? 12.887 -12.486 -21.148 1.00 95.44 86 ASN A C 1
ATOM 681 O O . ASN A 1 86 ? 13.771 -11.640 -21.010 1.00 95.44 86 ASN A O 1
ATOM 685 N N . GLU A 1 87 ? 13.153 -13.791 -21.098 1.00 95.50 87 GLU A N 1
ATOM 686 C CA . GLU A 1 87 ? 14.491 -14.353 -20.836 1.00 95.50 87 GLU A CA 1
ATOM 687 C C . GLU A 1 87 ? 15.551 -13.945 -21.873 1.00 95.50 87 GLU A C 1
ATOM 689 O O . GLU A 1 87 ? 16.741 -13.930 -21.576 1.00 95.50 87 GLU A O 1
ATOM 694 N N . LYS A 1 88 ? 15.128 -13.565 -23.085 1.00 95.31 88 LYS A N 1
ATOM 695 C CA . LYS A 1 88 ? 16.004 -13.071 -24.157 1.00 95.31 88 LYS A CA 1
ATOM 696 C C . LYS A 1 88 ? 16.254 -11.559 -24.074 1.00 95.31 88 LYS A C 1
ATOM 698 O O . LYS A 1 88 ? 16.971 -11.009 -24.903 1.00 95.31 88 LYS A O 1
ATOM 703 N N . GLY A 1 89 ? 15.661 -10.873 -23.093 1.00 93.62 89 GLY A N 1
ATOM 704 C CA . GLY A 1 89 ? 15.762 -9.425 -22.912 1.00 93.62 89 GLY A CA 1
ATOM 705 C C . GLY A 1 89 ? 14.820 -8.602 -23.800 1.00 93.62 89 GLY A C 1
ATOM 706 O O . GLY A 1 89 ? 14.911 -7.369 -23.793 1.00 93.62 89 GLY A O 1
ATOM 707 N N . GLU A 1 90 ? 13.913 -9.243 -24.539 1.00 95.88 90 GLU A N 1
ATOM 708 C CA . GLU A 1 90 ? 12.954 -8.590 -25.435 1.00 95.88 90 GLU A CA 1
ATOM 709 C C . GLU A 1 90 ? 11.742 -8.074 -24.650 1.00 95.88 90 GLU A C 1
ATOM 711 O O . GLU A 1 90 ? 11.292 -8.715 -23.700 1.00 95.88 90 GLU A O 1
ATOM 716 N N . ILE A 1 91 ? 11.189 -6.924 -25.050 1.00 96.56 91 ILE A N 1
ATOM 717 C CA . ILE A 1 91 ? 10.020 -6.324 -24.388 1.00 96.56 91 ILE A CA 1
ATOM 718 C C . ILE A 1 91 ? 8.773 -7.179 -24.630 1.00 96.56 91 ILE A C 1
ATOM 720 O O . ILE A 1 91 ? 8.392 -7.432 -25.773 1.00 96.56 91 ILE A O 1
ATOM 724 N N . ILE A 1 92 ? 8.095 -7.548 -23.545 1.00 96.75 92 ILE A N 1
ATOM 725 C CA . ILE A 1 92 ? 6.804 -8.233 -23.587 1.00 96.75 92 ILE A CA 1
ATOM 726 C C . ILE A 1 92 ? 5.725 -7.230 -23.999 1.00 96.75 92 ILE A C 1
ATOM 728 O O . ILE A 1 92 ? 5.635 -6.129 -23.447 1.00 96.75 92 ILE A O 1
ATOM 732 N N . LYS A 1 93 ? 4.882 -7.627 -24.955 1.00 96.62 93 LYS A N 1
ATOM 733 C CA . LYS A 1 93 ? 3.741 -6.839 -25.425 1.00 96.62 93 LYS A CA 1
ATOM 734 C C . LYS A 1 93 ? 2.426 -7.564 -25.167 1.00 96.62 93 LYS A C 1
ATOM 736 O O . LYS A 1 93 ? 2.365 -8.788 -25.239 1.00 96.62 93 LYS A O 1
ATOM 741 N N . LYS A 1 94 ? 1.376 -6.791 -24.907 1.00 94.75 94 LYS A N 1
ATOM 742 C CA . LYS A 1 94 ? -0.019 -7.229 -24.845 1.00 94.75 94 LYS A CA 1
ATOM 743 C C . LYS A 1 94 ? -0.834 -6.285 -25.727 1.00 94.75 94 LYS A C 1
ATOM 745 O O . LYS A 1 94 ? -0.705 -5.074 -25.574 1.00 94.75 94 LYS A O 1
ATOM 750 N N . ASP A 1 95 ? -1.614 -6.828 -26.661 1.00 94.81 95 ASP A N 1
ATOM 751 C CA . ASP A 1 95 ? -2.394 -6.046 -27.637 1.00 94.81 95 ASP A CA 1
ATOM 752 C C . ASP A 1 95 ? -1.527 -4.995 -28.371 1.00 94.81 95 ASP A C 1
ATOM 754 O O . ASP A 1 95 ? -1.836 -3.804 -28.393 1.00 94.81 95 ASP A O 1
ATOM 758 N N . ASP A 1 96 ? -0.365 -5.437 -28.872 1.00 93.25 96 ASP A N 1
ATOM 759 C CA . ASP A 1 96 ? 0.686 -4.633 -29.527 1.00 93.25 96 ASP A CA 1
ATOM 760 C C . ASP A 1 96 ? 1.328 -3.512 -28.690 1.00 93.25 96 ASP A C 1
ATOM 762 O O . ASP A 1 96 ? 2.226 -2.806 -29.163 1.00 93.25 96 ASP A O 1
ATOM 766 N N . LYS A 1 97 ? 0.965 -3.390 -27.410 1.00 95.50 97 LYS A N 1
ATOM 767 C CA . LYS A 1 97 ? 1.510 -2.387 -26.490 1.00 95.50 97 LYS A CA 1
ATOM 768 C C . LYS A 1 97 ? 2.509 -3.007 -25.509 1.00 95.50 97 LYS A C 1
ATOM 770 O O . LYS A 1 97 ? 2.239 -4.079 -24.968 1.00 95.50 97 LYS A O 1
ATOM 775 N N . PRO A 1 98 ? 3.659 -2.358 -25.244 1.00 96.44 98 PRO A N 1
ATOM 776 C CA . PRO A 1 98 ? 4.584 -2.775 -24.193 1.00 96.44 98 PRO A CA 1
ATOM 777 C C . PRO A 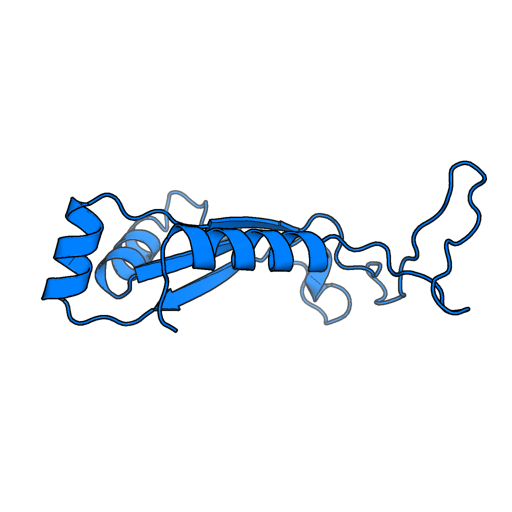1 98 ? 3.900 -2.904 -22.829 1.00 96.44 98 PRO A C 1
ATOM 779 O O . PRO A 1 98 ? 3.135 -2.027 -22.427 1.00 96.44 98 PRO A O 1
ATOM 782 N N . VAL A 1 99 ? 4.206 -3.976 -22.102 1.00 96.69 99 VAL A N 1
ATOM 783 C CA . VAL A 1 99 ? 3.700 -4.192 -20.742 1.00 96.69 99 VAL A CA 1
ATOM 784 C C . VAL A 1 99 ? 4.641 -3.530 -19.741 1.00 96.69 99 VAL A C 1
ATOM 786 O O . VAL A 1 99 ? 5.841 -3.800 -19.754 1.00 96.69 99 VAL A O 1
ATOM 789 N N . ILE A 1 100 ? 4.108 -2.681 -18.865 1.00 97.31 100 ILE A N 1
ATOM 790 C CA . ILE A 1 100 ? 4.872 -2.020 -17.797 1.00 97.31 100 ILE A CA 1
ATOM 791 C C . ILE A 1 100 ? 5.338 -3.063 -16.767 1.00 97.31 100 ILE A C 1
ATOM 793 O O . ILE A 1 100 ? 4.576 -3.957 -16.393 1.00 97.31 100 ILE A O 1
ATOM 797 N N . ASP A 1 101 ? 6.595 -2.973 -16.326 1.00 97.00 101 ASP A N 1
ATOM 798 C CA . ASP A 1 101 ? 7.139 -3.799 -15.244 1.00 97.00 101 ASP A CA 1
ATOM 799 C C . ASP A 1 101 ? 6.760 -3.214 -13.888 1.00 97.00 101 ASP A C 1
ATOM 801 O O . ASP A 1 101 ? 7.517 -2.470 -13.269 1.00 97.00 101 ASP A O 1
ATOM 805 N N . GLU A 1 102 ? 5.547 -3.540 -13.464 1.00 96.06 102 GLU A N 1
ATOM 806 C CA . GLU A 1 102 ? 4.996 -3.162 -12.173 1.00 96.06 102 GLU A CA 1
ATOM 807 C C . GLU A 1 102 ? 4.371 -4.362 -11.451 1.00 96.06 102 GLU A C 1
ATOM 809 O O . GLU A 1 102 ? 4.043 -5.384 -12.075 1.00 96.06 102 GLU A O 1
ATOM 814 N N . ASP A 1 103 ? 4.229 -4.227 -10.134 1.00 96.62 103 ASP A N 1
ATOM 815 C CA . ASP A 1 103 ? 3.520 -5.153 -9.243 1.00 96.62 103 ASP A CA 1
ATOM 816 C C . ASP A 1 103 ? 2.329 -4.502 -8.508 1.00 96.62 103 ASP A C 1
ATOM 818 O O . ASP A 1 103 ? 1.625 -5.164 -7.743 1.00 96.62 103 ASP A O 1
ATOM 822 N N . VAL A 1 104 ? 2.022 -3.237 -8.802 1.00 96.25 104 VAL A N 1
ATOM 823 C CA . VAL A 1 104 ? 0.868 -2.498 -8.271 1.00 96.25 104 VAL A CA 1
ATOM 824 C C . VAL A 1 104 ? -0.441 -3.228 -8.577 1.00 96.25 104 VAL A C 1
ATOM 826 O O . VAL A 1 104 ? -1.276 -3.405 -7.691 1.00 96.25 104 VAL A O 1
ATOM 829 N N . ASN A 1 105 ? -0.617 -3.706 -9.808 1.00 95.88 105 ASN A N 1
ATOM 830 C CA . ASN A 1 105 ? -1.798 -4.458 -10.223 1.00 95.88 105 ASN A CA 1
ATOM 831 C C . ASN A 1 105 ? -1.948 -5.761 -9.434 1.00 95.88 105 ASN A C 1
ATOM 833 O O . ASN A 1 105 ? -3.062 -6.115 -9.053 1.00 95.88 105 ASN A O 1
ATOM 837 N N . LEU A 1 106 ? -0.843 -6.452 -9.139 1.00 96.69 106 LEU A N 1
ATOM 838 C CA . LEU A 1 106 ? -0.878 -7.653 -8.306 1.00 96.69 106 LEU A CA 1
ATOM 839 C C . LEU A 1 106 ? -1.370 -7.308 -6.895 1.00 96.69 106 LEU A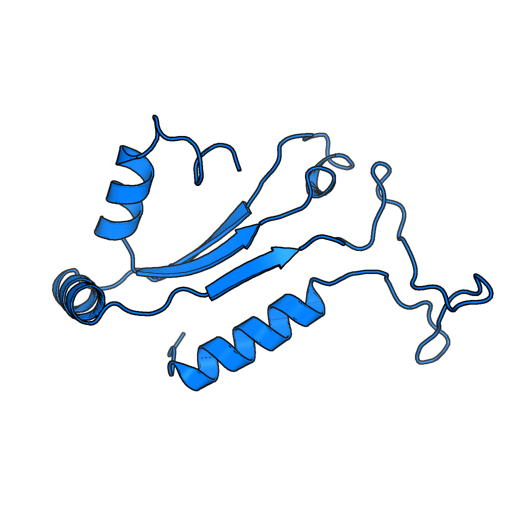 C 1
ATOM 841 O O . LEU A 1 106 ? -2.292 -7.950 -6.396 1.00 96.69 106 LEU A O 1
ATOM 845 N N . VAL A 1 107 ? -0.817 -6.257 -6.282 1.00 97.69 107 VAL A N 1
ATOM 846 C CA . VAL A 1 107 ? -1.239 -5.787 -4.952 1.00 97.69 107 VAL A CA 1
ATOM 847 C C . VAL A 1 107 ? -2.717 -5.375 -4.943 1.00 97.69 107 VAL A C 1
ATOM 849 O O . VAL A 1 107 ? -3.430 -5.691 -3.990 1.00 97.69 107 VAL A O 1
ATOM 852 N N . ILE A 1 108 ? -3.209 -4.730 -6.006 1.00 96.88 108 ILE A N 1
ATOM 853 C CA . ILE A 1 108 ? -4.629 -4.377 -6.165 1.00 96.88 108 ILE A CA 1
ATOM 854 C C . ILE A 1 108 ? -5.511 -5.631 -6.211 1.00 96.88 108 ILE A C 1
ATOM 856 O O . ILE A 1 108 ? -6.526 -5.687 -5.512 1.00 96.88 108 ILE A O 1
ATOM 860 N N . GLU A 1 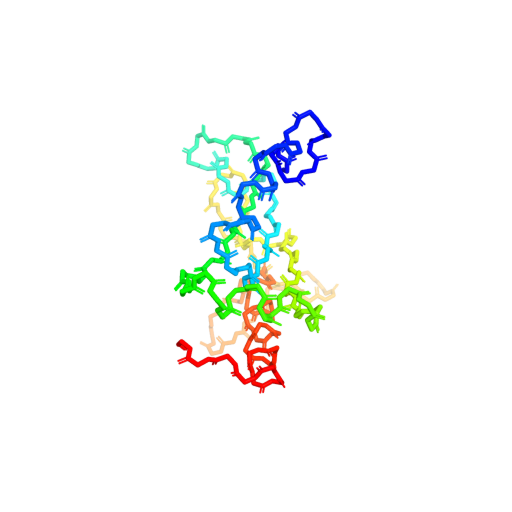109 ? -5.156 -6.637 -7.011 1.00 97.81 109 GLU A N 1
ATOM 861 C CA . GLU A 1 109 ? -5.936 -7.876 -7.109 1.00 97.81 109 GLU A CA 1
ATOM 862 C C . GLU A 1 109 ? -5.936 -8.657 -5.787 1.00 97.81 109 GLU A C 1
ATOM 864 O O . GLU A 1 109 ? -6.984 -9.144 -5.353 1.00 97.81 109 GLU A O 1
ATOM 869 N N . GLU A 1 110 ? -4.805 -8.712 -5.082 1.00 98.06 110 GLU A N 1
ATOM 870 C CA . GLU A 1 110 ? -4.737 -9.318 -3.748 1.00 98.06 110 GLU A CA 1
ATOM 871 C C . GLU A 1 110 ? -5.562 -8.539 -2.715 1.00 98.06 110 GLU A C 1
ATOM 873 O O . GLU A 1 110 ? -6.275 -9.143 -1.906 1.00 98.06 110 GLU A O 1
ATOM 878 N N . PHE A 1 111 ? -5.570 -7.204 -2.777 1.00 97.44 111 PHE A N 1
ATOM 879 C CA . PHE A 1 111 ? -6.432 -6.395 -1.918 1.00 97.44 111 PHE A CA 1
ATOM 880 C C . PHE A 1 111 ? -7.921 -6.630 -2.208 1.00 97.44 111 PHE A C 1
ATOM 882 O O . PHE A 1 111 ? -8.720 -6.722 -1.275 1.00 97.44 111 PHE A O 1
ATOM 889 N N . LYS A 1 112 ? -8.320 -6.807 -3.475 1.00 96.88 112 LYS A N 1
ATOM 890 C CA . LYS A 1 112 ? -9.703 -7.174 -3.839 1.00 96.88 112 LYS A CA 1
ATOM 891 C C . LYS A 1 112 ? -10.099 -8.538 -3.268 1.00 96.88 112 LYS A C 1
ATOM 893 O O . LYS A 1 112 ? -11.188 -8.671 -2.706 1.00 96.88 112 LYS A O 1
ATOM 898 N N . LYS A 1 113 ? -9.218 -9.543 -3.353 1.00 97.75 113 LYS A N 1
ATOM 899 C CA . LYS A 1 113 ? -9.443 -10.865 -2.736 1.00 97.75 113 LYS A CA 1
ATOM 900 C C . LYS A 1 113 ? -9.580 -10.753 -1.219 1.00 97.75 113 LYS A C 1
ATOM 902 O O . LYS A 1 113 ? -10.504 -11.326 -0.641 1.00 97.75 113 LYS A O 1
ATOM 907 N N . PHE A 1 114 ? -8.703 -9.979 -0.580 1.00 97.38 114 PHE A N 1
ATOM 908 C CA . PHE A 1 114 ? -8.765 -9.692 0.852 1.00 97.38 114 PHE A CA 1
ATOM 909 C C . PHE A 1 114 ? -10.097 -9.033 1.229 1.00 97.38 114 PHE A C 1
ATOM 911 O O . PHE A 1 114 ? -10.791 -9.509 2.129 1.00 97.38 114 PHE A O 1
ATOM 918 N N . LYS A 1 115 ? -10.504 -7.996 0.489 1.00 95.81 115 LYS A N 1
ATOM 919 C CA . LYS A 1 115 ? -11.787 -7.313 0.672 1.00 95.81 115 LYS A CA 1
ATOM 920 C C . LYS A 1 115 ? -12.963 -8.289 0.625 1.00 95.81 115 LYS A C 1
ATOM 922 O O . LYS A 1 115 ? -13.805 -8.253 1.519 1.00 95.81 115 LYS A O 1
ATOM 927 N N . GLY A 1 116 ? -12.997 -9.180 -0.369 1.00 96.44 116 GLY A N 1
ATOM 928 C CA . GLY A 1 116 ? -14.035 -10.207 -0.494 1.00 96.44 116 GLY A CA 1
ATOM 929 C C . GLY A 1 116 ? -14.029 -11.210 0.664 1.00 96.44 116 GLY A C 1
ATOM 930 O O . GLY A 1 116 ? -15.074 -11.476 1.256 1.00 96.44 116 GLY A O 1
ATOM 931 N N . LYS A 1 117 ? -12.849 -11.716 1.047 1.00 96.06 117 LYS A N 1
ATOM 932 C CA . LYS A 1 117 ? -12.679 -12.671 2.156 1.00 96.06 117 LYS A CA 1
ATOM 933 C C . LYS A 1 117 ? -13.194 -12.117 3.488 1.00 96.06 117 LYS A C 1
ATOM 935 O O . LYS A 1 117 ? -13.851 -12.840 4.233 1.00 96.06 117 LYS A O 1
ATOM 940 N N . TYR A 1 118 ? -12.898 -10.851 3.779 1.00 93.69 118 TYR A N 1
ATOM 941 C CA . TYR A 1 118 ? -13.274 -10.193 5.035 1.00 93.69 118 TYR A CA 1
ATOM 942 C C . TYR A 1 118 ? -14.559 -9.362 4.939 1.00 93.69 118 TYR A C 1
ATOM 944 O O . TYR A 1 118 ? -14.908 -8.697 5.913 1.00 93.69 118 TYR A O 1
ATOM 952 N N . LYS A 1 119 ? -15.262 -9.420 3.797 1.00 91.31 119 LYS A N 1
ATOM 953 C CA . LYS A 1 119 ? -16.539 -8.736 3.539 1.00 91.31 119 LYS A CA 1
ATOM 954 C C . LYS A 1 119 ? -16.507 -7.256 3.942 1.00 91.31 119 LYS A C 1
ATOM 956 O O . LYS A 1 119 ? -17.336 -6.803 4.722 1.00 91.31 119 LYS A O 1
ATOM 961 N N . LEU A 1 120 ? -15.507 -6.512 3.467 1.00 90.62 120 LEU A N 1
ATOM 962 C CA . LEU A 1 120 ? -15.431 -5.069 3.734 1.00 90.62 120 LEU A CA 1
ATOM 963 C C . LEU A 1 120 ? -16.449 -4.336 2.844 1.00 90.62 120 LEU A C 1
ATOM 965 O O . LEU A 1 120 ? -16.457 -4.563 1.633 1.00 90.62 120 LEU A O 1
ATOM 969 N N . GLU A 1 121 ? -17.282 -3.474 3.429 1.00 80.31 121 GLU A N 1
ATOM 970 C CA . GLU A 1 121 ? -18.502 -2.939 2.789 1.00 80.31 121 GLU A CA 1
ATOM 971 C C . GLU A 1 121 ? -18.361 -1.548 2.135 1.00 80.31 121 GLU A C 1
ATOM 973 O O . GLU A 1 121 ? -19.361 -0.975 1.711 1.00 80.31 121 GLU A O 1
ATOM 978 N N . PHE A 1 122 ? -17.146 -1.001 2.022 1.00 75.25 122 PHE A N 1
ATOM 979 C CA . PHE A 1 122 ? -16.897 0.320 1.417 1.00 75.25 122 PHE A CA 1
ATOM 980 C C . PHE A 1 122 ? -16.770 0.302 -0.112 1.00 75.25 122 PHE A C 1
ATOM 982 O O . PHE A 1 122 ? -16.488 -0.777 -0.685 1.00 75.25 122 PHE A O 1
#

Sequence (122 aa):
DGDLTNSSLGYVRQWIKDSARILAVVSLPSETFIPYGAGVKASVLFLEKLPKKELEALKKKDYSIFMGIIEKIGYDIRGRAIYKRNEKGEIIKKDDKPVIDEDVNLVIEEFKKFKGKYKLEF

Radius of gyration: 18.06 Å; chains: 1; bounding box: 34×30×50 Å

pLDDT: mean 91.83, std 8.5, range [55.91, 98.06]

Secondary structure (DSSP, 8-state):
--SSS-GGGHHHHHHHHHHSEEEEEEE--TTTTGGGT-----EEEEEE---HHHHHHHHHTT---EEEE-S-BSB-TTSPBPB-B-TTSPBPEETTEEPB-BSHHHHHHHHHHHHHHTT---

Foldseek 3Di:
DVQPPDPVNVVVVVVLLQFWDWAEKEWEDLLQCLLVPHSHGDIDTDTDGDDNVVSVVCVVVVPDHHYHYKPFPQAGSNRHGDFDADPVRHFDDDPNHGHGPTCVVVSVVVSVVVCVVRVPPD